Protein AF-X1I1D1-F1 (afdb_monomer_lite)

Secondary structure (DSSP, 8-state):
-HHHHHHHHH-TT---EEEE---STTSS-SSHHHHHHHHHTT-SEEEESSHHHHIIIIITTS---S-EEE-PPP--TTTS--SSPPPP-SSSPP--------

Foldseek 3Di:
DVVVVVVCVVVVPDAAEAEDEDDCPPHPDDCPLVVSLVVCVPHPAYEYQDVVVVCVCVVVVSHVRPRYDYHHDDDDCVLVVPDPDDDDPVPDDDDDDDDDDD

Structure (mmCIF, N/CA/C/O backbone):
data_AF-X1I1D1-F1
#
_entry.id   AF-X1I1D1-F1
#
loop_
_atom_site.group_PDB
_atom_site.id
_atom_site.type_symbol
_atom_site.label_atom_id
_atom_site.label_alt_id
_atom_site.label_comp_id
_atom_site.label_asym_id
_atom_site.label_entity_id
_atom_site.label_seq_id
_atom_site.pdbx_PDB_ins_code
_atom_site.Cartn_x
_atom_site.Cartn_y
_atom_site.Cartn_z
_atom_site.occupancy
_atom_site.B_iso_or_equiv
_atom_site.auth_seq_id
_atom_site.auth_comp_id
_atom_site.auth_asym_id
_atom_site.auth_atom_id
_atom_site.pdbx_PDB_model_num
ATOM 1 N N . GLN A 1 1 ? -16.078 -1.104 4.900 1.00 61.72 1 GLN A N 1
ATOM 2 C CA . GLN A 1 1 ? -15.916 -1.431 6.336 1.00 61.72 1 GLN A CA 1
ATOM 3 C C . GLN A 1 1 ? -17.115 -2.192 6.877 1.00 61.72 1 GLN A C 1
ATOM 5 O O . GLN A 1 1 ? -16.947 -3.371 7.130 1.00 61.72 1 GLN A O 1
ATOM 10 N N . LEU A 1 2 ? -18.322 -1.607 6.927 1.00 68.56 2 LEU A N 1
ATOM 11 C CA . LEU A 1 2 ? -19.524 -2.288 7.453 1.00 68.56 2 LEU A CA 1
ATOM 12 C C . LEU A 1 2 ? -19.784 -3.681 6.849 1.00 68.56 2 LEU A C 1
ATOM 14 O O . LEU A 1 2 ? -20.167 -4.590 7.573 1.00 68.56 2 LEU A O 1
ATOM 18 N N . LYS A 1 3 ? -19.534 -3.878 5.546 1.00 85.06 3 LYS A N 1
ATOM 19 C CA . LYS A 1 3 ? -19.676 -5.193 4.895 1.00 85.06 3 LYS A CA 1
ATOM 20 C C . LYS A 1 3 ? -18.664 -6.236 5.402 1.00 85.06 3 LYS A C 1
ATOM 22 O O . LYS A 1 3 ? -19.059 -7.362 5.666 1.00 85.06 3 LYS A O 1
ATOM 27 N N . ILE A 1 4 ? -17.398 -5.849 5.586 1.00 86.50 4 ILE A N 1
ATOM 28 C CA . ILE A 1 4 ? -16.336 -6.740 6.090 1.00 86.50 4 ILE A CA 1
ATOM 29 C C . ILE A 1 4 ? -16.592 -7.077 7.558 1.00 86.50 4 ILE A C 1
ATOM 31 O O . ILE A 1 4 ? -16.579 -8.243 7.923 1.00 86.50 4 ILE A O 1
ATOM 35 N N . SER A 1 5 ? -16.932 -6.084 8.384 1.00 86.25 5 SER A N 1
ATOM 36 C CA . SER A 1 5 ? -17.273 -6.329 9.789 1.00 86.25 5 SER A CA 1
ATOM 37 C C . SER A 1 5 ? -18.480 -7.266 9.923 1.00 86.25 5 SER A C 1
ATOM 39 O O . SER A 1 5 ? -18.428 -8.216 10.693 1.00 86.25 5 SER A O 1
ATOM 41 N N . LYS A 1 6 ? -19.541 -7.072 9.120 1.00 90.38 6 LYS A N 1
ATOM 42 C CA . LYS A 1 6 ? -20.690 -7.998 9.070 1.00 90.38 6 LYS A CA 1
ATOM 43 C C . LYS A 1 6 ? -20.294 -9.412 8.638 1.00 90.38 6 LYS A C 1
ATOM 45 O O . LY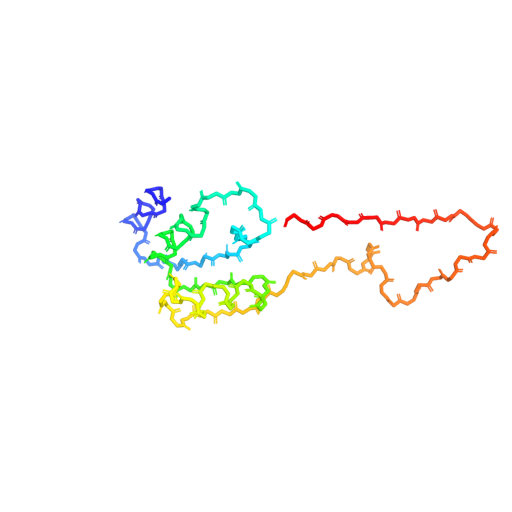S A 1 6 ? -20.844 -10.373 9.162 1.00 90.38 6 LYS A O 1
ATOM 50 N N . TYR A 1 7 ? -19.366 -9.542 7.691 1.00 91.12 7 TYR A N 1
ATOM 51 C CA . TYR A 1 7 ? -18.838 -10.840 7.276 1.00 91.12 7 TYR A CA 1
ATOM 52 C C . TYR A 1 7 ? -18.082 -11.530 8.418 1.00 91.12 7 TYR A C 1
ATOM 54 O O . TYR A 1 7 ? -18.332 -12.704 8.666 1.00 91.12 7 TYR A O 1
ATOM 62 N N . MET A 1 8 ? -17.240 -10.797 9.153 1.00 92.00 8 MET A N 1
ATOM 63 C CA . MET A 1 8 ? -16.503 -11.326 10.308 1.00 92.00 8 MET A CA 1
ATOM 64 C C . MET A 1 8 ? -17.434 -11.825 11.413 1.00 92.00 8 MET A C 1
ATOM 66 O O . MET A 1 8 ? -17.201 -12.898 11.953 1.00 92.00 8 MET A O 1
ATOM 70 N N . PHE A 1 9 ? -18.529 -11.110 11.698 1.00 91.31 9 PHE A N 1
ATOM 71 C CA . PHE A 1 9 ? -19.524 -11.573 12.674 1.00 91.31 9 PHE A CA 1
ATOM 72 C C . PHE A 1 9 ? -20.140 -12.929 12.305 1.00 91.31 9 PHE A C 1
ATOM 74 O O . PHE A 1 9 ? -20.473 -13.705 13.192 1.00 91.31 9 PHE A O 1
ATOM 81 N N . LYS A 1 10 ? -20.285 -13.224 11.008 1.00 95.69 10 LYS A N 1
ATOM 82 C CA . LYS A 1 10 ? -20.789 -14.518 10.524 1.00 95.69 10 LYS A CA 1
ATOM 83 C C . LYS A 1 10 ? -19.692 -15.575 10.370 1.00 95.69 10 LYS A C 1
ATOM 85 O O . LYS A 1 10 ? -20.010 -16.753 10.281 1.00 95.69 10 LYS A O 1
ATOM 90 N N . ASN A 1 11 ? -18.428 -15.161 10.305 1.00 96.00 11 ASN A N 1
ATOM 91 C CA . ASN A 1 11 ? -17.283 -16.017 10.000 1.00 96.00 11 ASN A CA 1
ATOM 92 C C . ASN A 1 11 ? -16.104 -15.676 10.929 1.00 96.00 11 ASN A C 1
ATOM 94 O O . ASN A 1 11 ? -15.098 -15.130 10.458 1.00 96.00 11 ASN A O 1
ATOM 98 N N . PRO A 1 12 ? -16.205 -15.980 12.237 1.00 93.38 12 PRO A N 1
ATOM 99 C CA . PRO A 1 12 ? -15.248 -15.520 13.248 1.00 93.38 12 PRO A CA 1
ATOM 100 C C . PRO A 1 12 ? -13.818 -16.043 13.044 1.00 93.38 12 PRO A C 1
ATOM 102 O O . PRO A 1 12 ? -12.875 -15.420 13.513 1.00 93.38 12 PRO A O 1
ATOM 105 N N . ASN A 1 13 ? -13.646 -17.138 12.298 1.00 95.50 13 ASN A N 1
ATOM 106 C CA . ASN A 1 13 ? -12.341 -17.747 12.015 1.00 95.50 13 ASN A CA 1
ATOM 107 C C . ASN A 1 13 ? -11.667 -17.199 10.742 1.00 95.50 13 ASN A C 1
ATOM 109 O O . ASN A 1 13 ? -10.662 -17.741 10.288 1.00 95.50 13 ASN A O 1
ATOM 113 N N . SER A 1 14 ? -12.238 -16.169 10.112 1.00 95.00 14 SER A N 1
ATOM 114 C CA . SER A 1 14 ? -11.666 -15.591 8.892 1.00 95.00 14 SER A CA 1
ATOM 115 C C . SER A 1 14 ? -10.417 -14.775 9.201 1.00 95.00 14 SER A C 1
ATOM 117 O O . SER A 1 14 ? -10.447 -13.927 10.085 1.00 95.00 14 SER A O 1
ATOM 119 N N . ILE A 1 15 ? -9.369 -14.954 8.396 1.00 94.62 15 ILE A N 1
ATOM 120 C CA . ILE A 1 15 ? -8.175 -14.103 8.424 1.00 94.62 15 ILE A CA 1
ATOM 121 C C . ILE A 1 15 ? -8.365 -12.955 7.430 1.00 94.62 15 ILE A C 1
ATOM 123 O O . ILE A 1 15 ? -8.636 -13.176 6.247 1.00 94.62 15 ILE A O 1
ATOM 127 N N . ILE A 1 16 ? -8.194 -11.722 7.894 1.00 94.38 16 ILE A N 1
ATOM 128 C CA . ILE A 1 16 ? -8.372 -10.505 7.107 1.00 94.38 16 ILE A CA 1
ATOM 129 C C . ILE A 1 16 ? -7.015 -9.874 6.806 1.00 94.38 16 ILE A C 1
ATOM 131 O O . ILE A 1 16 ? -6.326 -9.353 7.683 1.00 94.38 16 ILE A O 1
ATOM 135 N N . ILE A 1 17 ? -6.661 -9.841 5.521 1.00 95.81 17 ILE A N 1
ATOM 136 C CA . ILE A 1 17 ? -5.476 -9.139 5.031 1.00 95.81 17 ILE A CA 1
ATOM 137 C C . ILE A 1 17 ? -5.900 -7.890 4.264 1.00 95.81 17 ILE A C 1
ATOM 139 O O . ILE A 1 17 ? -6.633 -7.964 3.277 1.00 95.81 17 ILE A O 1
ATOM 143 N N . HIS A 1 18 ? -5.408 -6.725 4.683 1.00 95.69 18 HIS A N 1
ATOM 144 C CA . HIS A 1 18 ? -5.660 -5.468 3.985 1.00 95.69 18 HIS A CA 1
ATOM 145 C C . HIS A 1 18 ? -4.458 -5.091 3.114 1.00 95.69 18 HIS A C 1
ATOM 147 O O . HIS A 1 18 ? -3.396 -4.720 3.617 1.00 95.69 18 HIS A O 1
ATOM 153 N N . ARG A 1 19 ? -4.629 -5.154 1.789 1.00 96.56 19 ARG A N 1
ATOM 154 C CA . ARG A 1 19 ? -3.652 -4.630 0.827 1.00 96.56 19 ARG A CA 1
ATOM 155 C C . ARG A 1 19 ? -3.842 -3.124 0.653 1.00 96.56 19 ARG A C 1
ATOM 157 O O . ARG A 1 19 ? -4.844 -2.692 0.093 1.00 96.56 19 ARG A O 1
ATOM 164 N N . ILE A 1 20 ? -2.858 -2.338 1.072 1.00 96.00 20 ILE A N 1
ATOM 165 C CA . ILE A 1 20 ? -2.824 -0.889 0.874 1.00 96.00 20 ILE A CA 1
ATOM 166 C C . ILE A 1 20 ? -1.986 -0.585 -0.368 1.00 96.00 20 ILE A C 1
ATOM 168 O O . ILE A 1 20 ? -0.776 -0.827 -0.408 1.00 96.00 20 ILE A O 1
ATOM 172 N N . ASN A 1 21 ? -2.648 -0.049 -1.391 1.00 94.31 21 ASN A N 1
ATOM 173 C CA . ASN A 1 21 ? -2.059 0.286 -2.687 1.00 94.31 21 ASN A CA 1
ATOM 174 C C . ASN A 1 21 ? -2.036 1.788 -2.996 1.00 94.31 21 ASN A C 1
ATOM 176 O O . ASN A 1 21 ? -1.568 2.173 -4.061 1.00 94.31 21 ASN A O 1
ATOM 180 N N . ASN A 1 22 ? -2.567 2.629 -2.109 1.00 93.00 22 ASN A N 1
ATOM 181 C CA . ASN A 1 22 ? -2.835 4.025 -2.425 1.00 93.00 22 ASN A CA 1
ATOM 182 C C . ASN A 1 22 ? -2.629 4.936 -1.199 1.00 93.00 22 ASN A C 1
ATOM 184 O O . ASN A 1 22 ? -2.627 4.480 -0.051 1.00 93.00 22 ASN A O 1
ATOM 188 N N . CYS A 1 23 ? -2.438 6.227 -1.448 1.00 93.81 23 CYS A N 1
ATOM 189 C CA . CYS A 1 23 ? -2.306 7.275 -0.447 1.00 93.81 23 CYS A CA 1
ATOM 190 C C . CYS A 1 23 ? -2.682 8.648 -1.020 1.00 93.81 23 CYS A C 1
ATOM 192 O O . CYS A 1 23 ? -2.653 8.855 -2.234 1.00 93.81 23 CYS A O 1
ATOM 194 N N . ASP A 1 24 ? -2.939 9.605 -0.129 1.00 93.25 24 ASP A N 1
ATOM 195 C CA . ASP A 1 24 ? -3.178 11.010 -0.493 1.00 93.25 24 ASP A CA 1
ATOM 196 C C . ASP A 1 24 ? -1.922 11.721 -1.037 1.00 93.25 24 ASP A C 1
ATOM 198 O O . ASP A 1 24 ? -2.031 12.744 -1.706 1.00 93.25 24 ASP A O 1
ATOM 202 N N . ALA A 1 25 ? -0.713 11.218 -0.756 1.00 87.75 25 ALA A N 1
ATOM 203 C CA . ALA A 1 25 ? 0.512 11.887 -1.190 1.00 87.75 25 ALA A CA 1
ATOM 204 C C . ALA A 1 25 ? 0.600 11.948 -2.726 1.00 87.75 25 ALA A C 1
ATOM 206 O O . ALA A 1 25 ? 0.393 10.939 -3.400 1.00 87.75 25 ALA A O 1
ATOM 207 N N . GLY A 1 26 ? 0.897 13.136 -3.263 1.00 81.44 26 GLY A N 1
ATOM 208 C CA . GLY A 1 26 ? 0.973 13.379 -4.708 1.00 81.44 26 GLY A CA 1
ATOM 209 C C . GLY A 1 26 ? -0.383 13.441 -5.423 1.00 81.44 26 GLY A C 1
ATOM 210 O O . GLY A 1 26 ? -0.408 13.472 -6.649 1.00 81.44 26 GLY A O 1
ATOM 211 N N . ARG A 1 27 ? -1.507 13.461 -4.691 1.00 81.25 27 ARG A N 1
ATOM 212 C CA . ARG A 1 27 ? -2.863 13.563 -5.249 1.00 81.25 27 ARG A CA 1
ATOM 213 C C . ARG A 1 27 ? -3.616 14.744 -4.635 1.00 81.25 27 ARG A C 1
ATOM 215 O O . ARG A 1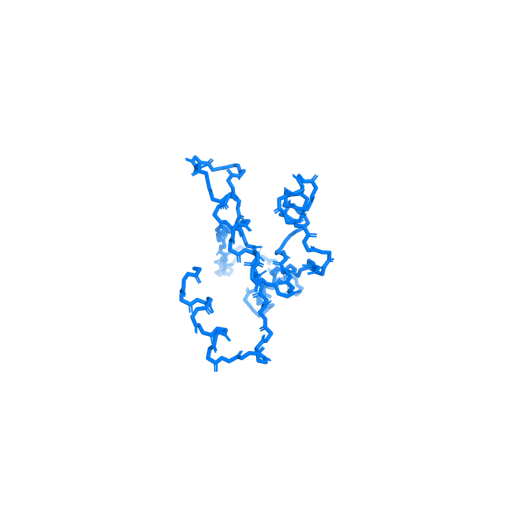 27 ? -3.358 15.135 -3.503 1.00 81.25 27 ARG A O 1
ATOM 222 N N . ASN A 1 28 ? -4.610 15.271 -5.351 1.00 80.44 28 ASN A N 1
ATOM 223 C CA . ASN A 1 28 ? -5.537 16.279 -4.815 1.00 80.44 28 ASN A CA 1
ATOM 224 C C . ASN A 1 28 ? -6.675 15.651 -3.977 1.00 80.44 28 ASN A C 1
ATOM 226 O O . ASN A 1 28 ? -7.741 16.238 -3.799 1.00 80.44 28 ASN A O 1
ATOM 230 N N . THR A 1 29 ? -6.487 14.419 -3.494 1.00 83.25 29 THR A N 1
ATOM 231 C CA . THR A 1 29 ? -7.444 13.766 -2.603 1.00 83.25 29 THR A CA 1
ATOM 232 C C . THR A 1 29 ? -7.162 14.171 -1.167 1.00 83.25 29 THR A C 1
ATOM 234 O O . THR A 1 29 ? -6.016 14.282 -0.735 1.00 83.25 29 THR A O 1
ATOM 237 N N . LYS A 1 30 ? -8.233 14.379 -0.406 1.00 81.81 30 LYS A N 1
ATOM 238 C CA . LYS A 1 30 ? -8.163 14.604 1.034 1.00 81.81 30 LYS A CA 1
ATOM 239 C C . LYS A 1 30 ? -8.931 13.474 1.709 1.00 81.81 30 LYS A C 1
ATOM 241 O O . LYS A 1 30 ? -10.079 13.219 1.352 1.00 81.81 30 LYS A O 1
ATOM 246 N N . ASN A 1 31 ? -8.320 12.848 2.717 1.00 91.69 31 ASN A N 1
ATOM 247 C CA . ASN A 1 31 ? -8.879 11.807 3.595 1.00 91.69 31 ASN A CA 1
ATOM 248 C C . ASN A 1 31 ? -8.765 10.342 3.139 1.00 91.69 31 ASN A C 1
ATOM 250 O O . ASN A 1 31 ? -9.234 9.474 3.887 1.00 91.69 31 ASN A O 1
ATOM 254 N N . LEU A 1 32 ? -8.127 10.015 2.010 1.00 93.50 32 LEU A N 1
ATOM 255 C CA . LEU A 1 32 ? -7.945 8.612 1.616 1.00 93.50 32 LEU A CA 1
ATOM 256 C C . LEU A 1 32 ? -7.124 7.849 2.662 1.00 93.50 32 LEU A C 1
ATOM 258 O O . LEU A 1 32 ? -7.516 6.760 3.085 1.00 93.50 32 LEU A O 1
ATOM 262 N N . ASN A 1 33 ? -6.049 8.455 3.169 1.00 94.25 33 ASN A N 1
ATOM 263 C CA . ASN A 1 33 ? -5.216 7.857 4.211 1.00 94.25 33 ASN A CA 1
ATOM 264 C C . ASN A 1 33 ? -6.038 7.562 5.472 1.00 94.25 33 ASN A C 1
ATOM 266 O O . ASN A 1 33 ? -5.931 6.481 6.052 1.00 94.25 33 ASN A O 1
ATOM 270 N N . LYS A 1 34 ? -6.907 8.497 5.883 1.00 93.62 34 LYS A N 1
ATOM 271 C CA . LYS A 1 34 ? -7.798 8.343 7.047 1.00 93.62 34 LYS A CA 1
ATOM 272 C C . LYS A 1 34 ? -8.826 7.234 6.822 1.00 93.62 34 LYS A C 1
ATOM 274 O O . LYS A 1 34 ? -9.125 6.474 7.745 1.00 93.62 34 LYS A O 1
ATOM 279 N N . TYR A 1 35 ? -9.368 7.135 5.612 1.00 93.31 35 TYR A N 1
ATOM 280 C CA . TYR A 1 35 ? -10.292 6.073 5.226 1.00 93.31 35 TYR A CA 1
ATOM 281 C C . TYR A 1 35 ? -9.623 4.692 5.284 1.00 93.31 35 TYR A C 1
ATOM 283 O O . TYR A 1 35 ? -10.139 3.791 5.952 1.00 93.31 35 TYR A O 1
ATOM 291 N N . LEU A 1 36 ? -8.451 4.546 4.660 1.00 94.38 36 LEU A N 1
ATOM 292 C CA . LEU A 1 36 ? -7.693 3.293 4.618 1.00 94.38 36 LEU A CA 1
ATOM 293 C C . LEU A 1 36 ? -7.206 2.879 6.011 1.00 94.38 36 LEU A C 1
ATOM 295 O O . LEU A 1 36 ? -7.363 1.724 6.397 1.00 94.38 36 LEU A O 1
ATOM 299 N N . THR A 1 37 ? -6.746 3.838 6.814 1.00 94.50 37 THR A N 1
ATOM 300 C CA . THR A 1 37 ? -6.394 3.637 8.230 1.00 94.50 37 THR A CA 1
ATOM 301 C C . THR A 1 37 ? -7.566 3.080 9.030 1.00 94.50 37 THR A C 1
ATOM 303 O O . THR A 1 37 ? -7.431 2.108 9.768 1.00 94.50 37 THR A O 1
ATOM 306 N N . ARG A 1 38 ? -8.757 3.665 8.864 1.00 93.31 38 ARG A N 1
ATOM 307 C CA . ARG A 1 38 ? -9.959 3.183 9.549 1.00 93.31 38 ARG A CA 1
ATOM 308 C C . ARG A 1 38 ? -10.337 1.775 9.091 1.00 93.31 38 ARG A C 1
ATOM 310 O O . ARG A 1 38 ? -10.781 0.985 9.914 1.00 93.31 38 ARG A O 1
ATOM 317 N N . ALA A 1 39 ? -10.141 1.456 7.811 1.00 92.19 39 ALA A N 1
ATOM 318 C CA . ALA A 1 39 ? -10.452 0.135 7.269 1.00 92.19 39 ALA A CA 1
ATOM 319 C C . ALA A 1 39 ? -9.485 -0.926 7.780 1.00 92.19 39 ALA A C 1
ATOM 321 O O . ALA A 1 39 ? -9.891 -2.050 8.041 1.00 92.19 39 ALA A O 1
ATOM 322 N N . ASN A 1 40 ? -8.226 -0.549 7.973 1.00 94.44 40 ASN A N 1
ATOM 323 C CA . ASN A 1 40 ? -7.184 -1.428 8.471 1.00 94.44 40 ASN A CA 1
ATOM 324 C C . ASN A 1 40 ? -7.411 -1.895 9.919 1.00 94.44 40 ASN A C 1
ATOM 326 O O . ASN A 1 40 ? -6.873 -2.923 10.301 1.00 94.44 40 ASN A O 1
ATOM 330 N N . LYS A 1 41 ? -8.262 -1.216 10.703 1.00 92.00 41 LYS A N 1
ATOM 331 C CA . LYS A 1 41 ? -8.555 -1.596 12.097 1.00 92.00 41 LYS A CA 1
ATOM 332 C C . LYS A 1 41 ? -9.087 -3.021 12.278 1.00 92.00 41 LYS A C 1
ATOM 334 O O . LYS A 1 41 ? -8.972 -3.549 13.373 1.00 92.00 41 LYS A O 1
ATOM 339 N N . VAL A 1 42 ? -9.696 -3.604 11.246 1.00 91.62 42 VAL A N 1
ATOM 340 C CA . VAL A 1 42 ? -10.239 -4.973 11.286 1.00 91.62 42 VAL A CA 1
ATOM 341 C C . VAL A 1 42 ? -9.320 -5.999 10.617 1.00 91.62 42 VAL A C 1
ATOM 343 O O . VAL A 1 42 ? -9.747 -7.120 10.382 1.00 91.62 42 VAL A O 1
ATOM 346 N N . ALA A 1 43 ? -8.104 -5.606 10.230 1.00 93.75 43 ALA A N 1
ATOM 347 C CA . ALA A 1 43 ? -7.171 -6.473 9.526 1.00 93.75 43 ALA A CA 1
ATOM 348 C C . ALA A 1 43 ? -6.181 -7.135 10.492 1.00 93.75 43 ALA A C 1
ATOM 350 O O . ALA A 1 43 ? -5.498 -6.451 11.260 1.00 93.75 43 ALA A O 1
ATOM 351 N N . ASP A 1 44 ? -6.037 -8.451 10.370 1.00 94.44 44 ASP A N 1
ATOM 352 C CA . ASP A 1 44 ? -5.044 -9.254 11.089 1.00 94.44 44 ASP A CA 1
ATOM 353 C C . ASP A 1 44 ? -3.630 -9.019 10.547 1.00 94.44 44 ASP A C 1
ATOM 355 O O . ASP A 1 44 ? -2.643 -9.087 11.283 1.00 94.44 44 ASP A O 1
ATOM 359 N N . GLY A 1 45 ? -3.530 -8.679 9.258 1.00 96.06 45 GLY A N 1
ATOM 360 C CA . GLY A 1 45 ? -2.277 -8.340 8.596 1.00 96.06 45 GLY A CA 1
ATOM 361 C C . GLY A 1 45 ? -2.435 -7.283 7.505 1.00 96.06 45 GLY A C 1
ATOM 362 O O . GLY A 1 45 ? -3.506 -7.096 6.921 1.00 96.06 45 GLY A O 1
ATOM 363 N N . THR A 1 46 ? -1.343 -6.579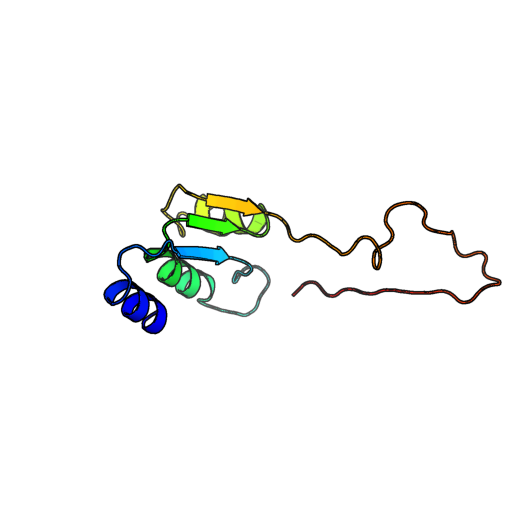 7.209 1.00 97.75 46 THR A N 1
ATOM 364 C CA . THR A 1 46 ? -1.317 -5.520 6.187 1.00 97.75 46 THR A CA 1
ATOM 365 C C . THR A 1 46 ? -0.257 -5.790 5.129 1.00 97.75 46 THR A C 1
ATOM 367 O O . THR A 1 46 ? 0.905 -6.032 5.449 1.00 97.75 46 THR A O 1
ATOM 370 N N . ILE A 1 47 ? -0.630 -5.690 3.854 1.00 97.75 47 ILE A N 1
ATOM 371 C CA . ILE A 1 47 ? 0.320 -5.755 2.739 1.00 97.75 47 ILE A CA 1
ATOM 372 C C . ILE A 1 47 ? 0.443 -4.369 2.117 1.00 97.75 47 ILE A C 1
ATOM 374 O O . ILE A 1 47 ? -0.541 -3.809 1.640 1.00 97.75 47 ILE A O 1
ATOM 378 N N . PHE A 1 48 ? 1.658 -3.833 2.067 1.00 97.38 48 PHE A N 1
ATOM 379 C CA . PHE A 1 48 ? 1.971 -2.619 1.316 1.00 97.38 48 PHE A CA 1
ATOM 380 C C . PHE A 1 48 ? 2.592 -2.984 -0.031 1.00 97.38 48 PHE A C 1
ATOM 382 O O . PHE A 1 48 ? 3.477 -3.836 -0.093 1.00 97.38 48 PHE A O 1
ATOM 389 N N . ILE A 1 49 ? 2.188 -2.308 -1.109 1.00 96.38 49 ILE A N 1
ATOM 390 C CA . ILE A 1 49 ? 2.756 -2.582 -2.445 1.00 96.38 49 ILE A CA 1
ATOM 391 C C . ILE A 1 49 ? 4.115 -1.910 -2.690 1.00 96.38 49 ILE A C 1
ATOM 393 O O . ILE A 1 49 ? 4.727 -2.087 -3.740 1.00 96.38 49 ILE A O 1
ATOM 397 N N . SER A 1 50 ? 4.583 -1.093 -1.749 1.00 95.69 50 SER A N 1
ATOM 398 C CA . SER A 1 50 ? 5.860 -0.391 -1.839 1.00 95.69 50 SER A CA 1
ATOM 399 C C . SER A 1 50 ? 6.363 0.008 -0.452 1.00 95.69 50 SER A C 1
ATOM 401 O O . SER A 1 50 ? 5.580 0.158 0.491 1.00 95.69 50 SER A O 1
ATOM 403 N N . ASN A 1 51 ? 7.677 0.221 -0.335 1.00 95.88 51 ASN A N 1
ATOM 404 C CA . ASN A 1 51 ? 8.267 0.790 0.880 1.00 95.88 51 ASN A CA 1
ATOM 405 C C . ASN A 1 51 ? 7.718 2.192 1.159 1.00 95.88 51 ASN A C 1
ATOM 407 O O . ASN A 1 51 ? 7.399 2.491 2.300 1.00 95.88 51 ASN A O 1
ATOM 411 N N . TYR A 1 52 ? 7.499 2.988 0.110 1.00 95.31 52 TYR A N 1
ATOM 412 C CA . TYR A 1 52 ? 6.929 4.329 0.214 1.00 95.31 52 TYR A CA 1
ATOM 413 C C . TYR A 1 52 ? 5.585 4.349 0.957 1.00 95.31 52 TYR A C 1
ATOM 415 O O . TYR A 1 52 ? 5.398 5.122 1.893 1.00 95.31 52 TYR A O 1
ATOM 423 N N . LEU A 1 53 ? 4.657 3.455 0.595 1.00 95.81 53 LEU A N 1
ATOM 424 C CA . LEU A 1 53 ? 3.376 3.358 1.299 1.00 95.81 53 LEU A CA 1
ATOM 425 C C . LEU A 1 53 ? 3.569 2.872 2.736 1.00 95.81 53 LEU A C 1
ATOM 427 O O . LEU A 1 53 ? 2.986 3.446 3.652 1.00 95.81 53 LEU A O 1
ATOM 431 N N . LYS A 1 54 ? 4.417 1.863 2.955 1.00 96.44 54 LYS A N 1
ATOM 432 C CA . LYS A 1 54 ? 4.745 1.400 4.309 1.00 96.44 54 LYS A CA 1
ATOM 433 C C . LYS A 1 54 ? 5.263 2.558 5.173 1.00 96.44 54 LYS A C 1
ATOM 435 O O . LYS A 1 54 ? 4.796 2.718 6.293 1.00 96.44 54 LYS A O 1
ATOM 440 N N . ASP A 1 55 ? 6.145 3.408 4.655 1.00 95.38 55 ASP A N 1
ATOM 441 C CA . ASP A 1 55 ? 6.685 4.558 5.389 1.00 95.38 55 ASP A CA 1
ATOM 442 C C . ASP A 1 55 ? 5.615 5.628 5.662 1.00 95.38 55 ASP A C 1
ATOM 444 O O . ASP A 1 55 ? 5.553 6.173 6.762 1.00 95.38 55 ASP A O 1
ATOM 448 N N . ILE A 1 56 ? 4.700 5.880 4.721 1.00 94.69 56 ILE A N 1
ATOM 449 C CA . ILE A 1 56 ? 3.566 6.789 4.954 1.00 94.69 56 ILE A CA 1
ATOM 450 C C . ILE A 1 56 ? 2.666 6.280 6.076 1.00 94.69 56 ILE A C 1
ATOM 452 O O . ILE A 1 56 ? 2.275 7.059 6.941 1.00 94.69 56 ILE A O 1
ATOM 456 N N . TYR A 1 57 ? 2.285 5.004 6.047 1.00 95.69 57 TYR A N 1
ATOM 457 C CA . TYR A 1 57 ? 1.269 4.488 6.959 1.00 95.69 57 TYR A CA 1
ATOM 458 C C . TYR A 1 57 ? 1.847 4.048 8.302 1.00 95.69 57 TYR A C 1
ATOM 460 O O . TYR A 1 57 ? 1.278 4.372 9.339 1.00 95.69 57 TYR A O 1
ATOM 468 N N . VAL A 1 58 ? 2.969 3.334 8.307 1.00 94.75 58 VAL A N 1
ATOM 469 C CA . VAL A 1 58 ? 3.627 2.882 9.540 1.00 94.75 58 VAL A CA 1
ATOM 470 C C . VAL A 1 58 ? 4.468 4.010 10.130 1.00 94.75 58 VAL A C 1
ATOM 472 O O . VAL A 1 58 ? 4.334 4.311 11.311 1.00 94.75 58 VAL A O 1
ATOM 475 N N . GLY A 1 59 ? 5.275 4.691 9.309 1.00 89.75 59 GLY A N 1
ATOM 476 C CA . GLY A 1 59 ? 6.168 5.758 9.774 1.00 89.75 59 GLY A CA 1
ATOM 477 C C . GLY A 1 59 ? 5.430 6.964 10.361 1.00 89.75 59 GLY A C 1
ATOM 478 O O . GLY A 1 59 ? 5.924 7.577 11.300 1.00 89.75 59 GLY A O 1
ATOM 479 N N . LYS A 1 60 ? 4.211 7.266 9.888 1.00 89.06 60 LYS A N 1
ATOM 480 C CA . LYS A 1 60 ? 3.341 8.308 10.476 1.00 89.06 60 LYS A CA 1
ATOM 481 C C . LYS A 1 60 ? 2.369 7.780 11.543 1.00 89.06 60 LYS A C 1
ATOM 483 O O . LYS A 1 60 ? 1.463 8.504 11.946 1.00 89.06 60 LYS A O 1
ATOM 488 N N . GLY A 1 61 ? 2.494 6.517 11.962 1.00 90.88 61 GLY A N 1
ATOM 489 C CA . GLY A 1 61 ? 1.648 5.910 12.999 1.00 90.88 61 GLY A CA 1
ATOM 490 C C . GLY A 1 61 ? 0.170 5.732 12.619 1.00 90.88 61 GLY A C 1
ATOM 491 O O . GLY A 1 61 ? -0.683 5.586 13.497 1.00 90.88 61 GLY A O 1
ATOM 492 N N . LEU A 1 62 ? -0.153 5.754 11.323 1.00 91.56 62 LEU A N 1
ATOM 493 C CA . LEU A 1 62 ? -1.512 5.585 10.803 1.00 91.56 62 LEU A CA 1
ATOM 494 C C . LEU A 1 62 ? -1.962 4.119 10.865 1.00 91.56 62 LEU A C 1
ATOM 496 O O . LEU A 1 62 ? -3.105 3.835 11.206 1.00 91.56 62 LEU A O 1
ATOM 500 N N . VAL A 1 63 ? -1.061 3.176 10.594 1.00 91.88 63 VAL A N 1
ATOM 501 C CA . VAL A 1 63 ? -1.281 1.742 10.816 1.00 91.88 63 VAL A CA 1
ATOM 502 C C . VAL A 1 63 ? -0.527 1.331 12.074 1.00 91.88 63 VAL A C 1
ATOM 504 O O . VAL A 1 63 ? 0.693 1.442 12.134 1.00 91.88 63 VAL A O 1
ATOM 507 N N . LYS A 1 64 ? -1.268 0.869 13.088 1.00 84.19 64 LYS A N 1
ATOM 508 C CA . LYS A 1 64 ? -0.707 0.466 14.389 1.00 84.19 64 LYS A CA 1
ATOM 509 C C . LYS A 1 64 ? -0.384 -1.028 14.481 1.00 84.19 64 LYS A C 1
ATOM 511 O O . LYS A 1 64 ? 0.397 -1.421 15.343 1.00 84.19 64 LYS A O 1
ATOM 516 N N . ASN A 1 65 ? -0.985 -1.857 13.624 1.00 81.62 65 ASN A N 1
ATOM 517 C CA . ASN A 1 65 ? -0.698 -3.288 13.585 1.00 81.62 65 ASN A CA 1
ATOM 518 C C . ASN A 1 65 ? 0.749 -3.503 13.100 1.00 81.62 65 ASN A C 1
ATOM 520 O O . ASN A 1 65 ? 1.128 -2.991 12.047 1.00 81.62 65 ASN A O 1
ATOM 524 N N . LYS A 1 66 ? 1.553 -4.248 13.871 1.00 86.81 66 LYS A N 1
ATOM 525 C CA . LYS A 1 66 ? 2.948 -4.582 13.534 1.00 86.81 66 LYS A CA 1
ATOM 526 C C . LYS A 1 66 ? 3.066 -5.743 12.541 1.0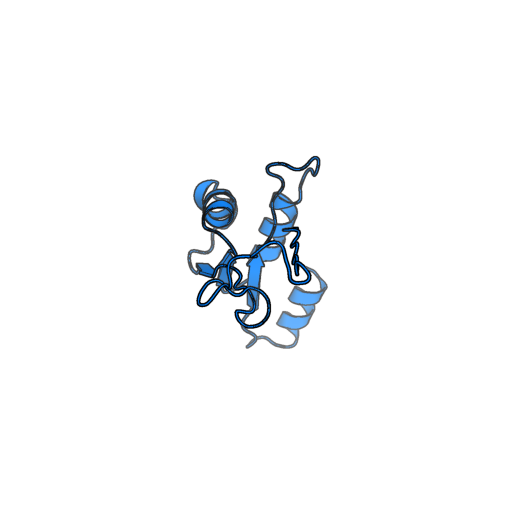0 86.81 66 LYS A C 1
ATOM 528 O O . LYS A 1 66 ? 4.131 -5.933 11.962 1.00 86.81 66 LYS A O 1
ATOM 533 N N . ASN A 1 67 ? 1.992 -6.498 12.320 1.00 95.75 67 ASN A N 1
ATOM 534 C CA . ASN A 1 67 ? 1.934 -7.565 11.332 1.00 95.75 67 ASN A CA 1
ATOM 535 C C . ASN A 1 67 ? 1.729 -6.976 9.928 1.00 95.75 67 ASN A C 1
ATOM 537 O O . ASN A 1 67 ? 0.614 -6.911 9.400 1.00 95.75 67 ASN A O 1
ATOM 541 N N . PHE A 1 68 ? 2.814 -6.491 9.330 1.00 96.69 68 PHE A N 1
ATOM 542 C CA . PHE A 1 68 ? 2.803 -5.998 7.961 1.00 96.69 68 PHE A CA 1
ATOM 543 C C . PHE A 1 68 ? 3.978 -6.519 7.142 1.00 96.69 68 PHE A C 1
ATOM 545 O O . PHE A 1 68 ? 5.055 -6.811 7.660 1.00 96.69 68 PHE A O 1
ATOM 552 N N . LYS A 1 69 ? 3.787 -6.577 5.822 1.00 97.50 69 LYS A N 1
ATOM 553 C CA . LYS A 1 69 ? 4.845 -6.909 4.866 1.00 97.50 69 LYS A CA 1
ATOM 554 C C . LYS A 1 69 ? 4.743 -6.047 3.616 1.00 97.50 69 LYS A C 1
ATOM 556 O O . LYS A 1 69 ? 3.663 -5.596 3.237 1.00 97.50 69 LYS A O 1
ATOM 561 N N . VAL A 1 70 ? 5.882 -5.814 2.973 1.00 97.56 70 VAL A N 1
ATOM 562 C CA . VAL A 1 70 ? 5.934 -5.160 1.664 1.00 97.56 70 VAL A CA 1
ATOM 563 C C . VAL A 1 70 ? 6.021 -6.240 0.594 1.00 97.56 70 VAL A C 1
ATOM 565 O O . VAL A 1 70 ? 6.981 -7.007 0.572 1.00 97.56 70 VAL A O 1
ATOM 568 N N . ILE A 1 71 ? 5.026 -6.292 -0.291 1.00 97.19 71 ILE A N 1
ATOM 569 C CA . ILE A 1 71 ? 5.003 -7.175 -1.462 1.00 97.19 71 ILE A CA 1
ATOM 570 C C . ILE A 1 71 ? 4.797 -6.287 -2.682 1.00 97.19 71 ILE A C 1
ATOM 572 O O . ILE A 1 71 ? 3.698 -5.786 -2.917 1.00 97.19 71 ILE A O 1
ATOM 576 N N . LYS A 1 72 ? 5.880 -6.048 -3.424 1.00 94.00 72 LYS A N 1
ATOM 577 C CA . LYS A 1 72 ? 5.856 -5.197 -4.617 1.00 94.00 72 LYS A CA 1
ATOM 578 C C . LYS A 1 72 ? 5.038 -5.861 -5.721 1.00 94.00 72 LYS A C 1
ATOM 580 O O . LYS A 1 72 ? 5.048 -7.083 -5.843 1.00 94.00 72 LYS A O 1
ATOM 585 N N . ASN A 1 73 ? 4.362 -5.054 -6.535 1.00 89.56 73 ASN A N 1
ATOM 586 C CA . ASN A 1 73 ? 3.711 -5.571 -7.735 1.00 89.56 73 ASN A CA 1
ATOM 587 C C . ASN A 1 73 ? 4.772 -6.150 -8.681 1.00 89.56 73 ASN A C 1
ATOM 589 O O . ASN A 1 73 ? 5.823 -5.536 -8.884 1.00 89.56 73 ASN A O 1
ATOM 593 N N . GLY A 1 74 ? 4.482 -7.322 -9.238 1.00 87.38 74 GLY A N 1
ATOM 594 C CA . GLY A 1 74 ? 5.231 -7.889 -10.353 1.00 87.38 74 GLY A CA 1
ATOM 595 C C . GLY A 1 74 ? 4.718 -7.361 -11.691 1.00 87.38 74 GLY A C 1
ATOM 596 O O . GLY A 1 74 ? 3.652 -6.746 -11.758 1.00 87.38 74 GLY A O 1
ATOM 597 N N . ALA A 1 75 ? 5.484 -7.625 -12.742 1.00 85.12 75 ALA A N 1
ATOM 598 C CA . ALA A 1 75 ? 5.056 -7.496 -14.127 1.00 85.12 75 ALA A CA 1
ATOM 599 C C . ALA A 1 75 ? 5.136 -8.880 -14.779 1.00 85.12 75 ALA A C 1
ATOM 601 O O . ALA A 1 75 ? 5.905 -9.726 -14.326 1.00 85.12 75 ALA A O 1
ATOM 602 N N . ASP A 1 76 ? 4.324 -9.102 -15.805 1.00 86.19 76 ASP A N 1
ATOM 603 C CA . ASP A 1 76 ? 4.382 -10.314 -16.617 1.00 86.19 76 ASP A CA 1
ATOM 604 C C . ASP A 1 76 ? 5.663 -10.293 -17.466 1.00 86.19 76 ASP A C 1
ATOM 606 O O . ASP A 1 76 ? 5.844 -9.389 -18.284 1.00 86.19 76 ASP A O 1
ATOM 610 N N . ASP A 1 77 ? 6.560 -11.256 -17.253 1.00 85.62 77 ASP A N 1
ATOM 611 C CA . ASP A 1 77 ? 7.853 -11.322 -17.940 1.00 85.62 77 ASP A CA 1
ATOM 612 C C . ASP A 1 77 ? 7.722 -11.710 -19.430 1.00 85.62 77 ASP A C 1
ATOM 614 O O . ASP A 1 77 ? 8.624 -11.393 -20.216 1.00 85.62 77 ASP A O 1
ATOM 618 N N . ASP A 1 78 ? 6.603 -12.316 -19.847 1.00 82.88 78 ASP A N 1
ATOM 619 C CA . ASP A 1 78 ? 6.336 -12.644 -21.253 1.00 82.88 78 ASP A CA 1
ATOM 620 C C . ASP A 1 78 ? 5.952 -11.392 -22.053 1.00 82.88 78 ASP A C 1
ATOM 622 O O . ASP A 1 78 ? 6.350 -11.232 -23.215 1.00 82.88 78 ASP A O 1
ATOM 626 N N . LEU A 1 79 ? 5.236 -10.466 -21.406 1.00 82.50 79 LEU A N 1
ATOM 627 C CA . LEU A 1 79 ? 4.856 -9.167 -21.967 1.00 82.50 79 LEU A CA 1
ATOM 628 C C . LEU A 1 79 ? 5.970 -8.121 -21.805 1.00 82.50 79 LEU A C 1
ATOM 630 O O . LEU A 1 79 ? 6.315 -7.414 -22.754 1.00 82.50 79 LEU A O 1
ATOM 634 N N . PHE A 1 80 ? 6.566 -8.025 -20.616 1.00 83.19 80 PHE A N 1
ATOM 635 C CA . PHE A 1 80 ? 7.593 -7.045 -20.261 1.00 83.19 80 PHE A CA 1
ATOM 636 C C . PHE A 1 80 ? 8.983 -7.689 -20.264 1.00 83.19 80 PHE A C 1
ATOM 638 O O . PHE A 1 80 ? 9.620 -7.859 -19.223 1.00 83.19 80 PHE A O 1
ATOM 645 N N . LYS A 1 81 ? 9.487 -8.009 -21.463 1.00 78.69 81 LYS A N 1
ATOM 646 C CA . LYS A 1 81 ? 10.772 -8.703 -21.663 1.00 78.69 81 LYS A CA 1
ATOM 647 C C . LYS A 1 81 ? 11.978 -7.905 -21.152 1.00 78.69 81 LYS A C 1
ATOM 649 O O . LYS A 1 81 ? 12.639 -7.177 -21.896 1.00 78.69 81 LYS A O 1
ATOM 654 N N . ARG A 1 82 ? 12.313 -8.073 -19.868 1.00 74.38 82 ARG A N 1
ATOM 655 C CA . ARG A 1 82 ? 13.489 -7.447 -19.236 1.00 74.38 82 ARG A CA 1
ATOM 656 C C . ARG A 1 82 ? 14.803 -8.092 -19.684 1.00 74.38 82 ARG A C 1
ATOM 658 O O . ARG A 1 82 ? 15.815 -7.404 -19.812 1.00 74.38 82 ARG A O 1
ATOM 665 N N . LYS A 1 83 ? 14.793 -9.409 -19.909 1.00 79.88 83 LYS A N 1
ATOM 666 C CA . LYS A 1 83 ? 15.924 -10.207 -20.412 1.00 79.88 83 LYS A CA 1
ATOM 667 C C . LYS A 1 83 ? 15.632 -10.661 -21.845 1.00 79.88 83 LYS A C 1
ATOM 669 O O . LYS A 1 83 ? 14.479 -10.880 -22.190 1.00 79.88 83 LYS A O 1
ATOM 674 N N . GLY A 1 84 ? 16.665 -10.778 -22.682 1.00 79.31 84 GLY A N 1
ATOM 675 C CA . GLY A 1 84 ? 16.498 -11.208 -24.081 1.00 79.31 84 GLY A CA 1
ATOM 676 C C . GLY A 1 84 ? 15.814 -10.176 -24.988 1.00 79.31 84 GLY A C 1
ATOM 677 O O . GLY A 1 84 ? 15.276 -10.528 -26.034 1.00 79.31 84 GLY A O 1
ATOM 678 N N . ARG A 1 85 ? 15.814 -8.897 -24.591 1.00 80.62 85 ARG A N 1
ATOM 679 C CA . ARG A 1 85 ? 15.300 -7.794 -25.412 1.00 80.62 85 ARG A CA 1
ATOM 680 C C . ARG A 1 85 ? 16.097 -7.674 -26.712 1.00 80.62 85 ARG A C 1
ATOM 682 O O . ARG A 1 85 ? 17.293 -7.392 -26.683 1.00 80.62 85 ARG A O 1
ATOM 689 N N . ILE A 1 86 ? 15.416 -7.845 -27.842 1.00 80.19 86 ILE A N 1
ATOM 690 C CA . ILE A 1 86 ? 15.984 -7.589 -29.166 1.00 80.19 86 ILE A CA 1
ATOM 691 C C . ILE A 1 86 ? 16.082 -6.072 -29.335 1.00 80.19 86 ILE A C 1
ATOM 693 O O . ILE A 1 86 ? 15.090 -5.355 -29.187 1.00 80.19 86 ILE A O 1
ATOM 697 N N . LYS A 1 87 ? 17.290 -5.562 -29.588 1.00 83.56 87 LYS A N 1
ATOM 698 C CA . LYS A 1 87 ? 17.485 -4.140 -29.885 1.00 83.56 87 LYS A CA 1
ATOM 699 C C . LYS A 1 87 ? 16.869 -3.861 -31.252 1.00 83.56 87 LYS A C 1
ATOM 701 O O . LYS A 1 87 ? 17.175 -4.562 -32.208 1.00 83.56 87 LYS A O 1
ATOM 706 N N . TRP A 1 88 ? 16.013 -2.848 -31.330 1.00 89.69 88 TRP A N 1
ATOM 707 C CA . TRP A 1 88 ? 15.398 -2.473 -32.595 1.00 89.69 88 TRP A CA 1
ATOM 708 C C . TRP A 1 88 ? 16.464 -1.998 -33.588 1.00 89.69 88 TRP A C 1
ATOM 710 O O . TRP A 1 88 ? 17.258 -1.107 -33.276 1.00 89.69 88 TRP A O 1
ATOM 720 N N . ASP A 1 89 ? 16.484 -2.614 -34.765 1.00 91.69 89 ASP A N 1
ATOM 721 C CA . ASP A 1 89 ? 17.471 -2.403 -35.825 1.00 91.69 89 ASP A CA 1
ATOM 722 C C . ASP A 1 89 ? 17.030 -1.366 -36.872 1.00 91.69 89 ASP A C 1
ATOM 724 O O . ASP A 1 89 ? 17.767 -1.097 -37.820 1.00 91.69 89 ASP A O 1
ATOM 728 N N . LYS A 1 90 ? 15.850 -0.759 -36.676 1.00 92.38 90 LYS A N 1
ATOM 729 C CA . LYS A 1 90 ? 15.189 0.193 -37.586 1.00 92.38 90 LYS A CA 1
ATOM 730 C C . LYS A 1 90 ? 14.718 -0.400 -38.919 1.00 92.38 90 LYS A C 1
ATOM 732 O O . LYS A 1 90 ? 14.298 0.366 -39.781 1.00 92.38 90 LYS A O 1
ATOM 737 N N . LYS A 1 91 ? 14.774 -1.723 -39.089 1.00 93.62 91 LYS A N 1
ATOM 738 C CA . LYS A 1 91 ? 14.290 -2.420 -40.290 1.00 93.62 91 LYS A CA 1
ATOM 739 C C . LYS A 1 91 ? 12.971 -3.133 -40.020 1.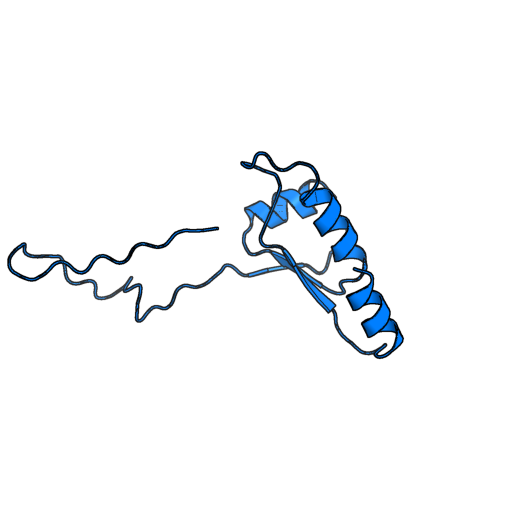00 93.62 91 LYS A C 1
ATOM 741 O O . LYS A 1 91 ? 12.067 -3.071 -40.843 1.00 93.62 91 LYS A O 1
ATOM 746 N N . GLU A 1 92 ? 12.857 -3.753 -38.850 1.00 88.06 92 GLU A N 1
ATOM 747 C CA . GLU A 1 92 ? 11.649 -4.459 -38.424 1.00 88.06 92 GLU A CA 1
ATOM 748 C C . GLU A 1 92 ? 10.622 -3.529 -37.764 1.00 88.06 92 GLU A C 1
ATOM 750 O O . GLU A 1 92 ? 10.932 -2.414 -37.342 1.00 88.06 92 GLU A O 1
ATOM 755 N N . ASN A 1 93 ? 9.386 -4.002 -37.596 1.00 88.44 93 ASN A N 1
ATOM 756 C CA . ASN A 1 93 ? 8.365 -3.262 -36.853 1.00 88.44 93 ASN A CA 1
ATOM 757 C C . ASN A 1 93 ? 8.734 -3.127 -35.363 1.00 88.44 93 ASN A C 1
ATOM 759 O O . ASN A 1 93 ? 8.951 -4.120 -34.661 1.00 88.44 93 ASN A O 1
ATOM 763 N N . LEU A 1 94 ? 8.743 -1.892 -34.850 1.00 88.00 94 LEU A N 1
ATOM 764 C CA . LEU A 1 94 ? 8.969 -1.616 -33.431 1.00 88.00 94 LEU A CA 1
ATOM 765 C C . LEU A 1 94 ? 7.725 -1.974 -32.605 1.00 88.00 94 LEU A C 1
ATOM 767 O O . LEU A 1 94 ? 6.666 -1.368 -32.760 1.00 88.00 94 LEU A O 1
ATOM 771 N N . LYS A 1 95 ? 7.867 -2.911 -31.663 1.00 82.31 95 LYS A N 1
ATOM 772 C CA . LYS A 1 95 ? 6.827 -3.223 -30.671 1.00 82.31 95 LYS A CA 1
ATOM 773 C C . LYS A 1 95 ? 7.062 -2.406 -29.403 1.00 82.31 95 LYS A C 1
ATOM 775 O O . LYS A 1 95 ? 8.047 -2.627 -28.701 1.00 82.31 95 LYS A O 1
ATOM 780 N N . MET A 1 96 ? 6.157 -1.478 -29.105 1.00 83.44 96 MET A N 1
ATOM 781 C CA . MET A 1 96 ? 6.181 -0.686 -27.874 1.00 83.44 96 MET A CA 1
ATOM 782 C C . MET A 1 96 ? 5.085 -1.161 -26.927 1.00 83.44 96 MET A C 1
ATOM 784 O O . MET A 1 96 ? 3.923 -1.246 -27.312 1.00 83.44 96 MET A O 1
ATOM 788 N N . VAL A 1 97 ? 5.459 -1.437 -25.679 1.00 80.62 97 VAL A N 1
ATOM 789 C CA . VAL A 1 97 ? 4.514 -1.695 -24.590 1.00 80.62 97 VAL A CA 1
ATOM 790 C C . VAL A 1 97 ? 4.631 -0.538 -23.612 1.00 80.62 97 VAL A C 1
ATOM 792 O O . VAL A 1 97 ? 5.712 -0.273 -23.084 1.00 80.62 97 VAL A O 1
ATOM 795 N N . THR A 1 98 ? 3.528 0.164 -23.377 1.00 81.75 98 THR A N 1
ATOM 796 C CA . THR A 1 98 ? 3.442 1.207 -22.355 1.00 81.75 98 THR A CA 1
ATOM 797 C C . THR A 1 98 ? 2.629 0.687 -21.174 1.00 81.75 98 THR A C 1
ATOM 799 O O . THR A 1 98 ? 1.698 -0.100 -21.332 1.00 81.75 98 THR A O 1
ATOM 802 N N . HIS A 1 99 ? 3.003 1.097 -19.964 1.00 74.56 99 HIS A N 1
ATOM 803 C CA . HIS A 1 99 ? 2.240 0.807 -18.756 1.00 74.56 99 HIS A CA 1
ATOM 804 C C . HIS A 1 99 ? 2.025 2.098 -17.974 1.00 74.56 99 HIS A C 1
ATOM 806 O O . HIS A 1 99 ? 2.945 2.905 -17.842 1.00 74.56 99 HIS A O 1
ATOM 812 N N . HIS A 1 100 ? 0.820 2.267 -17.435 1.00 71.19 100 HIS A N 1
ATOM 813 C CA . HIS A 1 100 ? 0.494 3.352 -16.521 1.00 71.19 100 HIS A CA 1
ATOM 814 C C . HIS A 1 100 ? 0.357 2.799 -15.100 1.00 71.19 100 HIS A C 1
ATOM 816 O O . HIS A 1 100 ? -0.511 1.969 -14.828 1.00 71.19 100 HIS A O 1
ATOM 822 N N . TRP A 1 101 ? 1.186 3.291 -14.181 1.00 62.62 101 TRP A N 1
ATOM 823 C CA . TRP A 1 101 ? 1.046 3.000 -12.756 1.00 62.62 101 TRP A CA 1
ATOM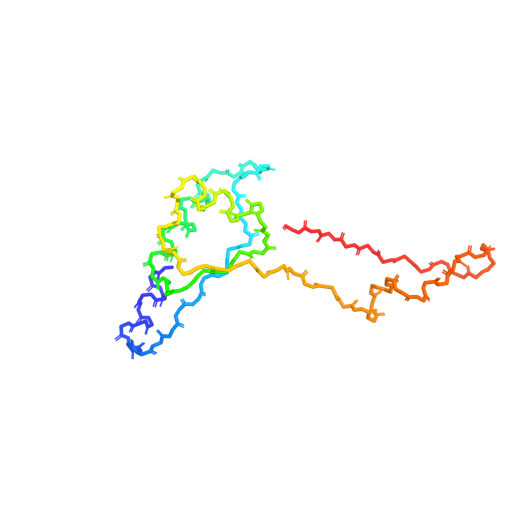 824 C C . TRP A 1 101 ? -0.072 3.878 -12.179 1.00 62.62 101 TRP A C 1
ATOM 826 O O . TRP A 1 101 ? 0.004 5.100 -12.266 1.00 62.62 101 TRP A O 1
ATOM 836 N N . SER A 1 102 ? -1.128 3.261 -11.638 1.00 51.81 102 SER A N 1
ATOM 837 C CA . SER A 1 102 ? -2.270 3.966 -11.018 1.00 51.81 102 SER A CA 1
ATOM 838 C C . SER A 1 102 ? -1.994 4.393 -9.581 1.00 51.81 102 SER A C 1
ATOM 840 O O . SER A 1 102 ? -1.371 3.602 -8.838 1.00 51.81 102 SER A O 1
#

pLDDT: mean 88.9, std 8.36, range [51.81, 97.75]

Organism: NCBI:txid412755

Sequence (102 aa):
QLKISKYMFKNPNSIIIHRINNCDAGRNTKNLNKYLTRANKVADGTIFISNYLKDIYVGKGLVKNKNFKVIKNGADDDLFKRKGRIKWDKKENLKMVTHHWS

Radius of gyration: 19.28 Å; chains: 1; bounding box: 38×34×55 Å